Protein AF-A0A2E9JJZ6-F1 (afdb_monomer)

Mean predicted aligned error: 3.86 Å

pLDDT: mean 92.95, std 5.93, range [69.38, 98.44]

Sequence (114 aa):
MELSKGGAAKLNFTDSGIVIDSVVTECEIPTLLEYSWSSGDEPLRPVRWELAGVEDGTRLTLILSVPKEEDVARSCAGWEAHLMMLLAAIEGAPIKFPFERFQSSRTAYNEMIG

Secondary structure (DSSP, 8-state):
--SSTT-EEEEEETTTTEEEEEEEEEEETTTEEEEES--TTSPP-EEEEEEEEETTEEEEEEEE---TTS-HHHHHHHHHHHHHHHHHHHTT------HHHHHHHHHHHHHHH-

Foldseek 3Di:
DDQAAQDWDWDADPVVRDIATWTFNDHDPPAKTWIFPHHDPDDTWIWIWGWDDDPVGIDIDIDIDDPPPDLPLLVVLQVVQVVVQVVCVVVVHGDDRPVVSSVVSSVVVVVVVD

Structure (mmCIF, N/CA/C/O backbone):
data_AF-A0A2E9JJZ6-F1
#
_entry.id   AF-A0A2E9JJZ6-F1
#
loop_
_atom_site.group_PDB
_atom_site.id
_atom_site.type_symbol
_atom_site.label_atom_id
_atom_site.label_alt_id
_atom_site.label_comp_id
_atom_site.label_asym_id
_atom_site.label_entity_id
_atom_site.label_seq_id
_atom_site.pdbx_PDB_ins_code
_atom_site.Cartn_x
_atom_site.Cartn_y
_atom_site.Cartn_z
_atom_site.occupancy
_atom_site.B_iso_or_equiv
_atom_site.auth_seq_id
_atom_site.auth_comp_id
_atom_site.auth_asym_id
_atom_site.auth_atom_id
_atom_site.pdbx_PDB_model_num
ATOM 1 N N . MET A 1 1 ? -13.280 -5.006 -3.793 1.00 87.25 1 MET A N 1
ATOM 2 C CA . MET A 1 1 ? -12.403 -5.894 -3.008 1.00 87.25 1 MET A CA 1
ATOM 3 C C . MET A 1 1 ? -13.256 -6.667 -2.023 1.00 87.25 1 MET A C 1
ATOM 5 O O . MET A 1 1 ? -14.181 -6.081 -1.471 1.00 87.25 1 MET A O 1
ATOM 9 N N . GLU A 1 2 ? -12.968 -7.947 -1.831 1.00 92.94 2 GLU A N 1
ATOM 10 C CA . GLU A 1 2 ? -13.611 -8.816 -0.842 1.00 92.94 2 GLU A CA 1
ATOM 11 C C . GLU A 1 2 ? -12.721 -8.885 0.406 1.00 92.94 2 GLU A C 1
ATOM 13 O O . GLU A 1 2 ? -11.568 -9.295 0.318 1.00 92.94 2 GLU A O 1
ATOM 18 N N . LEU A 1 3 ? -13.225 -8.429 1.558 1.00 92.31 3 LEU A N 1
ATOM 19 C CA . LEU A 1 3 ? -12.437 -8.251 2.788 1.00 92.31 3 LEU A CA 1
ATOM 20 C C . LEU A 1 3 ? -12.294 -9.562 3.577 1.00 92.31 3 LEU A C 1
ATOM 22 O O . LEU A 1 3 ? -12.784 -9.699 4.696 1.00 92.31 3 LEU A O 1
ATOM 26 N N . SER A 1 4 ? -11.652 -10.546 2.963 1.00 94.56 4 SER A N 1
ATOM 27 C CA . SER A 1 4 ? -11.365 -11.848 3.560 1.00 94.56 4 SER A CA 1
ATOM 28 C C . SER A 1 4 ? -10.143 -12.457 2.893 1.00 94.56 4 SER A C 1
ATOM 30 O O . SER A 1 4 ? -9.951 -12.281 1.691 1.00 94.56 4 SER A O 1
ATOM 32 N N . LYS A 1 5 ? -9.348 -13.229 3.635 1.00 95.50 5 LYS A N 1
ATOM 33 C CA . LYS A 1 5 ? -8.241 -14.000 3.057 1.00 95.50 5 LYS A CA 1
ATOM 34 C C . LYS A 1 5 ? -8.731 -14.887 1.904 1.00 95.50 5 LYS A C 1
ATOM 36 O O . LYS A 1 5 ? -9.710 -15.614 2.058 1.00 95.50 5 LYS A O 1
ATOM 41 N N . GLY A 1 6 ? -8.055 -14.813 0.760 1.00 93.75 6 GLY A N 1
ATOM 42 C CA . GLY A 1 6 ? -8.438 -15.488 -0.484 1.00 93.75 6 GLY A CA 1
ATOM 43 C C . GLY A 1 6 ? -9.507 -14.762 -1.312 1.00 93.75 6 GLY A C 1
ATOM 44 O O . GLY A 1 6 ? -9.822 -15.215 -2.408 1.00 93.75 6 GLY A O 1
ATOM 45 N N . GLY A 1 7 ? -10.055 -13.650 -0.815 1.00 93.44 7 GLY A N 1
ATOM 46 C CA . GLY A 1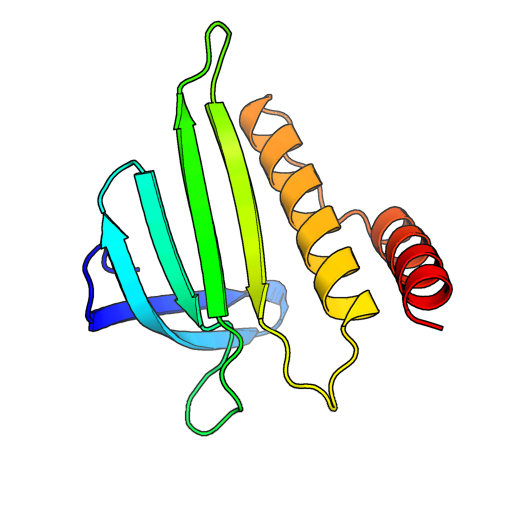 7 ? -11.032 -12.832 -1.529 1.00 93.44 7 GLY A CA 1
ATOM 47 C C . GLY A 1 7 ? -10.409 -12.024 -2.669 1.00 93.44 7 GLY A C 1
ATOM 48 O O . GLY A 1 7 ? -9.208 -11.740 -2.677 1.00 93.44 7 GLY A O 1
ATOM 49 N N . ALA A 1 8 ? -11.231 -11.622 -3.635 1.00 93.25 8 ALA A N 1
ATOM 50 C CA . ALA A 1 8 ? -10.779 -10.851 -4.789 1.00 93.25 8 ALA A CA 1
ATOM 51 C C . ALA A 1 8 ? -10.313 -9.428 -4.410 1.00 93.25 8 ALA A C 1
ATOM 53 O O . ALA A 1 8 ? -11.072 -8.624 -3.853 1.00 93.25 8 ALA A O 1
ATOM 54 N N . ALA A 1 9 ? -9.096 -9.064 -4.817 1.00 92.38 9 ALA A N 1
ATOM 55 C CA . ALA A 1 9 ? -8.523 -7.722 -4.715 1.00 92.38 9 ALA A CA 1
ATOM 56 C C . ALA A 1 9 ? -8.386 -7.097 -6.112 1.00 92.38 9 ALA A C 1
ATOM 58 O O . ALA A 1 9 ? -7.305 -7.041 -6.693 1.00 92.38 9 ALA A O 1
ATOM 59 N N . LYS A 1 10 ? -9.515 -6.626 -6.658 1.00 90.50 10 LYS A N 1
ATOM 60 C CA . LYS A 1 10 ? -9.558 -5.913 -7.943 1.00 90.50 10 LYS A CA 1
ATOM 61 C C . LYS A 1 10 ? -9.379 -4.413 -7.747 1.00 90.50 10 LYS A C 1
ATOM 63 O O . LYS A 1 10 ? -10.237 -3.777 -7.128 1.00 90.50 10 LYS A O 1
ATOM 68 N N . LEU A 1 11 ? -8.302 -3.859 -8.296 1.00 84.75 11 LEU A N 1
ATOM 69 C CA . LEU A 1 11 ? -8.018 -2.422 -8.301 1.00 84.75 11 LEU A CA 1
ATOM 70 C C . LEU A 1 11 ? -8.183 -1.899 -9.726 1.00 84.75 11 LEU A C 1
ATOM 72 O O . LEU A 1 11 ? -7.559 -2.415 -10.649 1.00 84.75 11 LEU A O 1
ATOM 76 N N . ASN A 1 12 ? -9.040 -0.898 -9.910 1.00 82.31 12 ASN A N 1
ATOM 77 C CA . ASN A 1 12 ? -9.344 -0.343 -11.225 1.00 82.31 12 ASN A CA 1
ATOM 78 C C . ASN A 1 12 ? -8.916 1.125 -11.285 1.00 82.31 12 ASN A C 1
ATOM 80 O O . ASN A 1 12 ? -9.455 1.962 -10.559 1.00 82.31 12 ASN A O 1
ATOM 84 N N . PHE A 1 13 ? -7.951 1.420 -12.152 1.00 78.06 13 PHE A N 1
ATOM 85 C CA . PHE A 1 13 ? -7.453 2.764 -12.411 1.00 78.06 13 PHE A CA 1
ATOM 86 C C . PHE A 1 13 ? -8.080 3.276 -13.706 1.00 78.06 13 PHE A C 1
ATOM 88 O O . PHE A 1 13 ? -7.488 3.190 -14.782 1.00 78.06 13 PHE A O 1
ATOM 95 N N . THR A 1 14 ? -9.301 3.804 -13.600 1.00 73.31 14 THR A N 1
ATOM 96 C CA . THR A 1 14 ? -10.136 4.198 -14.748 1.00 73.31 14 THR A CA 1
ATOM 97 C C . THR A 1 14 ? -9.422 5.140 -15.720 1.00 73.31 14 THR A C 1
ATOM 99 O O . THR A 1 14 ? -9.568 4.989 -16.929 1.00 73.31 14 THR A O 1
ATOM 102 N N . ASP A 1 15 ? -8.608 6.065 -15.208 1.00 71.81 15 ASP A N 1
ATOM 103 C CA . ASP A 1 15 ? -7.907 7.064 -16.024 1.00 71.81 15 ASP A CA 1
ATOM 104 C C . ASP A 1 15 ? -6.771 6.472 -16.878 1.00 71.81 15 ASP A C 1
ATOM 106 O O . ASP A 1 15 ? -6.408 7.046 -17.903 1.00 71.81 15 ASP A O 1
ATOM 110 N N . SER A 1 16 ? -6.204 5.329 -16.478 1.00 71.31 16 SER A N 1
ATOM 111 C CA . SER A 1 16 ? -5.120 4.651 -17.204 1.00 71.31 16 SER A CA 1
ATOM 112 C C . SER A 1 16 ? -5.565 3.365 -17.902 1.00 71.31 16 SER A C 1
ATOM 114 O O . SER A 1 16 ? -4.799 2.803 -18.684 1.00 71.31 16 SER A O 1
ATOM 116 N N . GLY A 1 17 ? -6.777 2.878 -17.618 1.00 76.75 17 GLY A N 1
ATOM 117 C CA . GLY A 1 17 ? -7.270 1.580 -18.085 1.00 76.75 17 GLY A CA 1
ATOM 118 C C . GLY A 1 17 ? -6.566 0.381 -17.439 1.00 76.75 17 GLY A C 1
ATOM 119 O O . GLY A 1 17 ? -6.773 -0.751 -17.873 1.00 76.75 17 GLY A O 1
ATOM 120 N N . ILE A 1 18 ? -5.732 0.610 -16.419 1.00 80.12 18 ILE A N 1
ATOM 121 C CA . ILE A 1 18 ? -5.019 -0.456 -15.716 1.00 80.12 18 ILE A CA 1
ATOM 122 C C . ILE A 1 18 ? -5.978 -1.122 -14.732 1.00 80.12 18 ILE A C 1
ATOM 124 O O . ILE A 1 18 ? -6.562 -0.469 -13.865 1.00 80.12 18 ILE A O 1
ATOM 128 N N . VAL A 1 19 ? -6.091 -2.442 -14.842 1.00 83.56 19 VAL A N 1
ATOM 129 C CA . VAL A 1 19 ? -6.794 -3.285 -13.877 1.00 83.56 19 VAL A CA 1
ATOM 130 C C . VAL A 1 19 ? -5.773 -4.202 -13.232 1.00 83.56 19 VAL A C 1
ATOM 132 O O . VAL A 1 19 ? -5.066 -4.922 -13.932 1.00 83.56 19 VAL A O 1
ATOM 135 N N . ILE A 1 20 ? -5.713 -4.175 -11.903 1.00 88.62 20 ILE A N 1
ATOM 136 C CA . ILE A 1 20 ? -4.964 -5.156 -11.126 1.00 88.62 20 ILE A CA 1
ATOM 137 C C . ILE A 1 20 ? -5.964 -6.194 -10.631 1.00 88.62 20 ILE A C 1
ATOM 139 O O . ILE A 1 20 ? -6.833 -5.861 -9.824 1.00 88.62 20 ILE A O 1
ATOM 143 N N . ASP A 1 21 ? -5.869 -7.420 -11.143 1.00 91.25 21 ASP A N 1
ATOM 144 C CA . ASP A 1 21 ? -6.660 -8.561 -10.675 1.00 91.25 21 ASP A CA 1
ATOM 145 C C . ASP A 1 21 ? -5.791 -9.411 -9.748 1.00 91.25 21 ASP A C 1
ATOM 147 O O . ASP A 1 21 ? -4.925 -10.166 -10.195 1.00 91.25 21 ASP A O 1
ATOM 151 N N . SER A 1 22 ? -5.984 -9.213 -8.446 1.00 92.62 22 SER A N 1
ATOM 152 C CA . SER A 1 22 ? -5.186 -9.840 -7.402 1.00 92.62 22 SER A CA 1
ATOM 153 C C . SER A 1 22 ? -6.057 -10.504 -6.339 1.00 92.62 22 SER A C 1
ATOM 155 O O . SER A 1 22 ? -7.288 -10.527 -6.417 1.00 92.62 22 SER A O 1
ATOM 157 N N . VAL A 1 23 ? -5.406 -11.033 -5.310 1.00 93.12 23 VAL A N 1
ATOM 158 C CA . VAL A 1 23 ? -6.031 -11.712 -4.177 1.00 93.12 23 VAL A CA 1
ATOM 159 C C . VAL A 1 23 ? -5.618 -11.050 -2.866 1.00 93.12 23 VAL A C 1
ATOM 161 O O . VAL A 1 23 ? -4.489 -10.576 -2.717 1.00 93.12 23 VAL A O 1
ATOM 164 N N . VAL A 1 24 ? -6.538 -11.025 -1.907 1.00 95.81 24 VAL A N 1
ATOM 165 C CA . VAL A 1 24 ? -6.246 -10.681 -0.514 1.00 95.81 24 VAL A CA 1
ATOM 166 C C . VAL A 1 24 ? -5.475 -11.838 0.120 1.00 95.81 24 VAL A C 1
ATOM 168 O O . VAL A 1 24 ? -6.004 -12.943 0.264 1.00 95.81 24 VAL A O 1
ATOM 171 N N . THR A 1 25 ? -4.221 -11.602 0.488 1.00 95.56 25 THR A N 1
ATOM 172 C CA . THR A 1 25 ? -3.323 -12.616 1.059 1.00 95.56 25 THR A CA 1
ATOM 173 C C . THR A 1 25 ? -3.443 -12.711 2.574 1.00 95.56 25 THR A C 1
ATOM 175 O O . THR A 1 25 ? -3.320 -13.812 3.107 1.00 95.56 25 THR A O 1
ATOM 178 N N . GLU A 1 26 ? -3.775 -11.610 3.254 1.00 97.19 26 GLU A N 1
ATOM 179 C CA . GLU A 1 26 ? -4.157 -11.592 4.670 1.00 97.19 26 GLU A CA 1
ATOM 180 C C . GLU A 1 26 ? -5.235 -10.548 4.960 1.00 97.19 26 GLU A C 1
ATOM 182 O O . GLU A 1 26 ? -5.292 -9.491 4.333 1.00 97.19 26 GLU A O 1
ATOM 187 N N . CYS A 1 27 ? -6.104 -10.836 5.929 1.00 97.69 27 CYS A N 1
ATOM 188 C CA . CYS A 1 27 ? -7.132 -9.898 6.366 1.00 97.69 27 CYS A CA 1
ATOM 189 C C . CYS A 1 27 ? -7.574 -10.192 7.802 1.00 97.69 27 CYS A C 1
ATOM 191 O O . CYS A 1 27 ? -8.151 -11.246 8.072 1.00 97.69 27 CYS A O 1
ATOM 193 N N . GLU A 1 28 ? -7.352 -9.233 8.699 1.00 97.56 28 GLU A N 1
ATOM 194 C CA . GLU A 1 28 ? -7.886 -9.223 10.062 1.00 97.56 28 GLU A CA 1
ATOM 195 C C . GLU A 1 28 ? -8.522 -7.853 10.295 1.00 97.56 28 GLU A C 1
ATOM 197 O O . GLU A 1 28 ? -7.838 -6.857 10.511 1.00 97.56 28 GLU A O 1
ATOM 202 N N . ILE A 1 29 ? -9.845 -7.757 10.184 1.00 94.19 29 ILE A N 1
ATOM 203 C CA . ILE A 1 29 ? -10.533 -6.466 10.292 1.00 94.19 29 ILE A CA 1
ATOM 204 C C . ILE A 1 29 ? -10.598 -6.031 11.769 1.00 94.19 29 ILE A C 1
ATOM 206 O O . ILE A 1 29 ? -11.011 -6.839 12.603 1.00 94.19 29 ILE A O 1
ATOM 210 N N . PRO A 1 30 ? -10.295 -4.759 12.112 1.00 94.38 30 PRO A N 1
ATOM 211 C CA . PRO A 1 30 ? -9.877 -3.655 11.236 1.00 94.38 30 PRO A CA 1
ATOM 212 C C . PRO A 1 30 ? -8.353 -3.419 11.201 1.00 94.38 30 PRO A C 1
ATOM 214 O O . PRO A 1 30 ? -7.916 -2.362 10.761 1.00 94.38 30 PRO A O 1
ATOM 217 N N . THR A 1 31 ? -7.542 -4.338 11.719 1.00 97.38 31 THR A N 1
ATOM 218 C CA . THR A 1 31 ? -6.126 -4.109 12.050 1.00 97.38 31 THR A CA 1
ATOM 219 C C . THR A 1 31 ? -5.143 -4.468 10.943 1.00 97.38 31 THR A C 1
ATOM 221 O O . THR A 1 31 ? -4.033 -3.940 10.944 1.00 97.38 31 THR A O 1
ATOM 224 N N . LEU A 1 32 ? -5.511 -5.344 10.009 1.00 98.06 32 LEU A N 1
ATOM 225 C CA . LEU A 1 32 ? -4.607 -5.855 8.984 1.00 98.06 32 LEU A CA 1
ATOM 226 C C . LEU A 1 32 ? -5.316 -6.104 7.652 1.00 98.06 32 LEU A C 1
ATOM 228 O O . LEU A 1 32 ? -6.351 -6.771 7.589 1.00 98.06 32 LEU A O 1
ATOM 232 N N . LEU A 1 33 ? -4.686 -5.649 6.574 1.00 97.69 33 LEU A N 1
ATOM 233 C CA . LEU A 1 33 ? -5.010 -6.038 5.209 1.00 97.69 33 LEU A CA 1
ATOM 234 C C . LEU A 1 33 ? -3.726 -6.218 4.399 1.00 97.69 33 LEU A C 1
ATOM 236 O O . LEU A 1 33 ? -2.863 -5.344 4.389 1.00 97.69 33 LEU A O 1
ATOM 240 N N . GLU A 1 34 ? -3.631 -7.314 3.662 1.00 97.56 34 GLU A N 1
ATOM 241 C CA . GLU A 1 34 ? -2.563 -7.551 2.701 1.00 97.56 34 GLU A CA 1
ATOM 242 C C . GLU A 1 34 ? -3.141 -8.055 1.382 1.00 97.56 34 GLU A C 1
ATOM 244 O O . GLU A 1 34 ? -4.031 -8.907 1.348 1.00 97.56 34 GLU A O 1
ATOM 249 N N . TYR A 1 35 ? -2.635 -7.507 0.287 1.00 95.25 35 TYR A N 1
ATOM 250 C CA . TYR A 1 35 ? -2.921 -7.946 -1.074 1.00 95.25 35 TYR A CA 1
ATOM 251 C C . TYR A 1 35 ? -1.695 -7.672 -1.943 1.00 95.25 35 TYR A C 1
ATOM 253 O O . TYR A 1 35 ? -0.762 -6.988 -1.520 1.00 95.25 35 TYR A O 1
ATOM 261 N N . SER A 1 36 ? -1.677 -8.184 -3.170 1.00 90.69 36 SER A N 1
ATOM 262 C CA . SER A 1 36 ? -0.541 -7.977 -4.069 1.00 90.69 36 SER A CA 1
ATOM 263 C C . SER A 1 36 ? -0.823 -6.901 -5.120 1.00 90.69 36 SER A C 1
ATOM 265 O O . SER A 1 36 ? -1.875 -6.880 -5.753 1.00 90.69 36 SER A O 1
ATOM 267 N N . TRP A 1 37 ? 0.143 -6.014 -5.361 1.00 88.88 37 TRP A N 1
ATOM 268 C C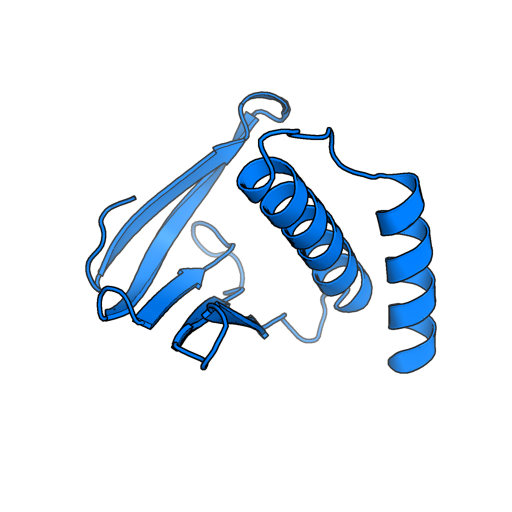A . TRP A 1 37 ? 0.125 -5.049 -6.466 1.00 88.88 37 TRP A CA 1
ATOM 269 C C . TRP A 1 37 ? 0.686 -5.682 -7.750 1.00 88.88 37 TRP A C 1
ATOM 271 O O . TRP A 1 37 ? 1.684 -5.246 -8.327 1.00 88.88 37 TRP A O 1
ATOM 281 N N . SER A 1 38 ? 0.086 -6.796 -8.151 1.00 88.19 38 SER A N 1
ATOM 282 C CA . SER A 1 38 ? 0.474 -7.599 -9.316 1.00 88.19 38 SER A CA 1
ATOM 283 C C . SER A 1 38 ? -0.743 -8.364 -9.828 1.00 88.19 38 SER A C 1
ATOM 285 O O . SER A 1 38 ? -1.691 -8.588 -9.068 1.00 88.19 38 SER A O 1
ATOM 287 N N . SER A 1 39 ? -0.726 -8.728 -11.111 1.00 86.81 39 SER A N 1
ATOM 288 C CA . SER A 1 39 ? -1.784 -9.515 -11.760 1.00 86.81 39 SER A CA 1
ATOM 289 C C . SER A 1 39 ? -1.215 -10.720 -12.489 1.00 86.81 39 SER A C 1
ATOM 291 O O . SER A 1 39 ? -0.100 -10.663 -13.003 1.00 86.81 39 SER A O 1
ATOM 293 N N . GLY A 1 40 ? -2.021 -11.778 -12.606 1.00 85.56 40 GLY A N 1
ATOM 294 C CA . 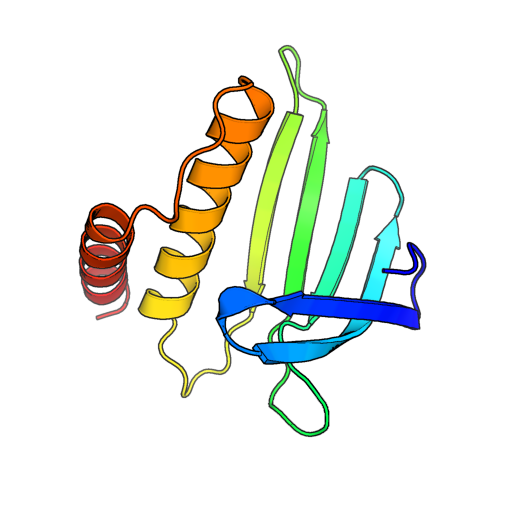GLY A 1 40 ? -1.657 -12.970 -13.372 1.00 85.56 40 GLY A CA 1
ATOM 295 C C . GLY A 1 40 ? -0.324 -13.562 -12.914 1.00 85.56 40 GLY A C 1
ATOM 296 O O . GLY A 1 40 ? -0.138 -13.812 -11.727 1.00 85.56 40 GLY A O 1
ATOM 297 N N . ASP A 1 41 ? 0.594 -13.750 -13.863 1.00 86.19 41 ASP A N 1
ATOM 298 C CA . ASP A 1 41 ? 1.910 -14.360 -13.633 1.00 86.19 41 ASP A CA 1
ATOM 299 C C . ASP A 1 41 ? 3.016 -13.336 -13.300 1.00 86.19 41 ASP A C 1
ATOM 301 O O . ASP A 1 41 ? 4.203 -13.671 -13.305 1.00 86.19 41 ASP A O 1
ATOM 305 N N . GLU A 1 42 ? 2.665 -12.070 -13.047 1.00 89.00 42 GLU A N 1
ATOM 306 C CA . GLU A 1 42 ? 3.647 -11.071 -12.624 1.00 89.00 42 GLU A CA 1
ATOM 307 C C . GLU A 1 42 ? 4.278 -11.430 -11.266 1.00 89.00 42 GLU A C 1
ATOM 309 O O . GLU A 1 42 ? 3.612 -12.003 -10.399 1.00 89.00 42 GLU A O 1
ATOM 314 N N . PRO A 1 43 ? 5.544 -11.034 -11.025 1.00 89.94 43 PRO A N 1
ATOM 315 C CA . PRO A 1 43 ? 6.141 -11.135 -9.702 1.00 89.94 43 PRO A CA 1
ATOM 316 C C . PRO A 1 43 ? 5.254 -10.485 -8.640 1.00 89.94 43 PRO A C 1
ATOM 318 O O . PRO A 1 43 ? 4.744 -9.377 -8.829 1.00 89.94 43 PRO A O 1
ATOM 321 N N . LEU A 1 44 ? 5.096 -11.165 -7.504 1.00 89.75 44 LEU A N 1
ATOM 322 C CA . LEU A 1 44 ? 4.293 -10.642 -6.409 1.00 89.75 44 LEU A CA 1
ATOM 323 C C . LEU A 1 44 ? 4.910 -9.354 -5.859 1.00 89.75 44 LEU A C 1
ATOM 325 O O . LEU A 1 44 ? 6.111 -9.282 -5.594 1.00 89.75 44 LEU A O 1
ATOM 329 N N . ARG A 1 45 ? 4.044 -8.368 -5.611 1.00 93.38 45 ARG A N 1
ATOM 330 C CA . ARG A 1 45 ? 4.378 -7.101 -4.951 1.00 93.38 45 ARG A CA 1
ATOM 331 C C . ARG A 1 45 ? 3.455 -6.894 -3.750 1.00 93.38 45 ARG A C 1
ATOM 333 O O . ARG A 1 45 ? 2.528 -6.087 -3.846 1.00 93.38 45 ARG A O 1
ATOM 340 N N . PRO A 1 46 ? 3.612 -7.672 -2.663 1.00 94.38 46 PRO A N 1
ATOM 341 C CA . PRO A 1 46 ? 2.763 -7.539 -1.487 1.00 94.38 46 PRO A CA 1
ATOM 342 C C . PRO A 1 46 ? 2.745 -6.108 -0.944 1.00 94.38 46 PRO A C 1
ATOM 344 O O . PRO A 1 46 ? 3.792 -5.481 -0.752 1.00 94.38 46 PRO A O 1
ATOM 347 N N . VAL A 1 47 ? 1.536 -5.623 -0.680 1.00 96.19 47 VAL A N 1
ATOM 348 C CA . VAL A 1 47 ? 1.239 -4.347 -0.037 1.00 96.19 47 VAL A CA 1
ATOM 349 C C . VAL A 1 47 ? 0.484 -4.663 1.239 1.00 96.19 47 VAL A C 1
ATOM 351 O O . VAL A 1 47 ? -0.662 -5.119 1.204 1.00 96.19 47 VAL A O 1
ATOM 354 N N . ARG A 1 48 ? 1.145 -4.435 2.368 1.00 97.75 48 ARG A N 1
ATOM 355 C CA . ARG A 1 48 ? 0.616 -4.756 3.687 1.00 97.75 48 ARG A CA 1
ATOM 356 C C . ARG A 1 48 ? 0.309 -3.483 4.456 1.00 97.75 48 ARG A C 1
ATOM 358 O O . ARG A 1 48 ? 1.167 -2.615 4.605 1.00 97.75 48 ARG A O 1
ATOM 365 N N . TRP A 1 49 ? -0.913 -3.412 4.959 1.00 97.81 49 TRP A N 1
ATOM 366 C CA . TRP A 1 49 ? -1.454 -2.317 5.747 1.00 97.81 49 TRP A CA 1
ATOM 367 C C . TRP A 1 49 ? -1.709 -2.803 7.163 1.00 97.81 49 TRP A C 1
ATOM 369 O O . TRP A 1 49 ? -2.521 -3.704 7.366 1.00 97.81 49 TRP A O 1
ATOM 379 N N . GLU A 1 50 ? -1.059 -2.183 8.136 1.00 98.44 50 GLU A N 1
ATOM 380 C CA . GLU A 1 50 ? -1.292 -2.441 9.554 1.00 98.44 50 GLU A CA 1
ATOM 381 C C . GLU A 1 50 ? -1.821 -1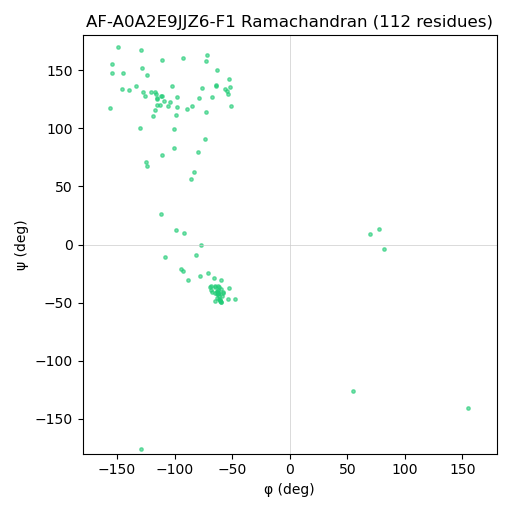.178 10.226 1.00 98.44 50 GLU A C 1
ATOM 383 O O . GLU A 1 50 ? -1.260 -0.091 10.060 1.00 98.44 50 GLU A O 1
ATOM 388 N N . LEU A 1 51 ? -2.902 -1.323 10.988 1.00 98.19 51 LEU A N 1
ATOM 389 C CA . LEU A 1 51 ? -3.511 -0.250 11.762 1.00 98.19 51 LEU A CA 1
ATOM 390 C C . LEU A 1 51 ? -3.412 -0.569 13.250 1.00 98.19 51 LEU A C 1
ATOM 392 O O . LEU A 1 51 ? -3.823 -1.636 13.708 1.00 98.19 51 LEU A O 1
ATOM 396 N N . ALA A 1 52 ? -2.915 0.396 14.016 1.00 97.94 52 ALA A N 1
ATOM 397 C CA . ALA A 1 52 ? -2.898 0.344 15.468 1.00 97.94 52 ALA A CA 1
ATOM 398 C C . ALA A 1 52 ? -3.524 1.616 16.045 1.00 97.94 52 ALA A C 1
ATOM 400 O O . ALA A 1 52 ? -3.142 2.726 15.670 1.00 97.94 52 ALA A O 1
ATOM 401 N N . GLY A 1 53 ? -4.454 1.456 16.988 1.00 96.94 53 GLY A N 1
ATOM 402 C CA . GLY A 1 53 ? -4.946 2.576 17.786 1.00 96.94 53 GLY A CA 1
ATOM 403 C C . GLY A 1 53 ? -3.821 3.165 18.641 1.00 96.94 53 GLY A C 1
ATOM 404 O O . GLY A 1 53 ? -3.025 2.430 19.229 1.00 96.94 53 GLY A O 1
ATOM 405 N N . VAL A 1 54 ? -3.750 4.489 18.697 1.00 96.75 54 VAL A N 1
ATOM 406 C CA . VAL A 1 54 ? -2.873 5.264 19.587 1.00 96.75 54 VAL A CA 1
ATOM 407 C C . VAL A 1 54 ? -3.718 6.309 20.322 1.00 96.75 54 VAL A C 1
ATOM 409 O O . VAL A 1 54 ? -4.870 6.515 19.951 1.00 96.75 54 VAL A O 1
ATOM 412 N N . GLU A 1 55 ? -3.171 6.941 21.364 1.00 95.25 55 GLU A N 1
ATOM 413 C CA . GLU A 1 55 ? -3.910 7.861 22.253 1.00 95.25 55 GLU A CA 1
ATOM 414 C C . GLU A 1 55 ? -4.750 8.898 21.486 1.00 95.25 55 GLU A C 1
ATOM 416 O O . GLU A 1 55 ? -5.949 9.006 21.727 1.00 95.25 55 GLU A O 1
ATOM 421 N N . ASP A 1 56 ? -4.153 9.540 20.477 1.00 93.06 56 ASP A N 1
ATOM 422 C CA . ASP A 1 56 ? -4.790 10.604 19.692 1.00 93.06 56 ASP A CA 1
ATOM 423 C C . ASP A 1 56 ? -5.074 10.211 18.230 1.00 93.06 56 ASP A C 1
ATOM 425 O O . ASP A 1 56 ? -5.118 11.065 17.342 1.00 93.06 56 ASP A O 1
AT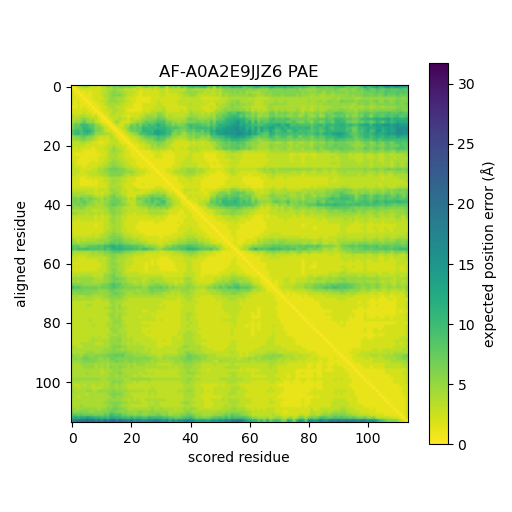OM 429 N N . GLY A 1 57 ? -5.246 8.918 17.929 1.00 94.31 57 GLY A N 1
ATOM 430 C CA . GLY A 1 57 ? -5.642 8.509 16.579 1.00 94.31 57 GLY A CA 1
ATOM 431 C C . GLY A 1 57 ? -5.240 7.099 16.171 1.00 94.31 57 GLY A C 1
ATOM 432 O O . GLY A 1 57 ? -5.340 6.140 16.931 1.00 94.31 57 GLY A O 1
ATOM 433 N N . THR A 1 58 ? -4.825 6.956 14.914 1.00 96.12 58 THR A N 1
ATOM 434 C CA . THR A 1 58 ? -4.431 5.672 14.323 1.00 96.12 58 THR A CA 1
ATOM 435 C C . THR A 1 58 ? -3.035 5.785 13.740 1.00 96.12 58 THR A C 1
ATOM 437 O O . THR A 1 58 ? -2.763 6.659 12.919 1.00 96.12 58 THR A O 1
ATOM 440 N N . ARG A 1 59 ? -2.153 4.866 14.127 1.00 96.75 59 ARG A N 1
ATOM 441 C CA . ARG A 1 59 ? -0.896 4.642 13.421 1.00 96.75 59 ARG A CA 1
ATOM 442 C C . ARG A 1 59 ? -1.158 3.682 12.268 1.00 96.75 59 ARG A C 1
ATOM 444 O O . ARG A 1 59 ? -1.557 2.543 12.500 1.00 96.75 59 ARG A O 1
ATOM 451 N N . LEU A 1 60 ? -0.907 4.153 11.052 1.00 97.56 60 LEU A N 1
ATOM 452 C CA . LEU A 1 60 ? -0.882 3.337 9.844 1.00 97.56 60 LEU A CA 1
ATOM 453 C C . LEU A 1 60 ? 0.568 2.976 9.522 1.00 97.56 60 LEU A C 1
ATOM 455 O O . LEU A 1 60 ? 1.423 3.855 9.413 1.00 97.56 60 LEU A O 1
ATOM 459 N N . THR A 1 61 ? 0.840 1.688 9.355 1.00 97.69 61 THR A N 1
ATOM 460 C CA . THR A 1 61 ? 2.123 1.176 8.874 1.00 97.69 61 THR A CA 1
ATOM 461 C C . THR A 1 61 ? 1.906 0.504 7.523 1.00 97.69 61 THR A C 1
ATOM 463 O O . THR A 1 61 ? 1.118 -0.431 7.405 1.00 97.69 61 THR A O 1
ATOM 466 N N . LEU A 1 62 ? 2.588 1.019 6.499 1.00 97.62 62 LEU A N 1
ATOM 467 C CA . LEU A 1 62 ? 2.589 0.470 5.146 1.00 97.62 62 LEU A CA 1
ATOM 468 C C . LEU A 1 62 ? 3.911 -0.259 4.914 1.00 97.62 62 LEU A C 1
ATOM 470 O O . LEU A 1 62 ? 4.977 0.347 5.025 1.00 97.62 62 LEU A O 1
ATOM 474 N N . ILE A 1 63 ? 3.841 -1.543 4.578 1.00 97.12 63 ILE A N 1
ATOM 475 C CA . ILE A 1 63 ? 5.005 -2.371 4.257 1.00 97.12 63 ILE A CA 1
ATOM 476 C C . ILE A 1 63 ? 4.895 -2.790 2.794 1.00 97.12 63 ILE A C 1
ATOM 478 O O . ILE A 1 63 ? 3.883 -3.344 2.362 1.00 97.12 63 ILE A O 1
ATOM 482 N N . LEU A 1 64 ? 5.956 -2.516 2.038 1.00 95.12 64 LEU A N 1
ATOM 483 C CA . LEU A 1 64 ? 6.062 -2.837 0.621 1.00 95.12 64 LEU A CA 1
ATOM 484 C C . LEU A 1 64 ? 7.119 -3.916 0.431 1.00 95.12 64 LEU A C 1
ATOM 486 O O . LEU A 1 64 ? 8.256 -3.759 0.874 1.00 95.12 64 LEU A O 1
ATOM 490 N N . SER A 1 65 ? 6.751 -4.986 -0.262 1.00 93.50 65 SER A N 1
ATOM 491 C CA . SER A 1 65 ? 7.705 -5.972 -0.765 1.00 93.50 65 SER A CA 1
ATOM 492 C C . SER A 1 65 ? 7.852 -5.784 -2.268 1.00 93.50 65 SER A C 1
ATOM 494 O O . SER A 1 65 ? 6.876 -5.883 -3.009 1.00 93.50 65 SER A O 1
ATOM 496 N N . VAL A 1 66 ? 9.072 -5.483 -2.708 1.00 91.19 66 VAL A N 1
ATOM 497 C CA . VAL A 1 66 ? 9.392 -5.182 -4.107 1.00 91.19 66 VAL A CA 1
ATOM 498 C C . VAL A 1 66 ? 10.432 -6.196 -4.596 1.00 91.19 66 VAL A C 1
ATOM 500 O O . VAL A 1 66 ? 11.421 -6.413 -3.889 1.00 91.19 66 VAL A O 1
ATOM 503 N N . PRO A 1 67 ? 10.234 -6.836 -5.765 1.00 91.62 67 PRO A N 1
ATOM 504 C CA . PRO A 1 67 ? 11.241 -7.700 -6.372 1.00 91.62 67 PRO A CA 1
ATOM 505 C C . PRO A 1 67 ? 12.587 -6.984 -6.517 1.00 91.62 67 PRO A C 1
ATOM 507 O O . PRO A 1 67 ? 12.640 -5.792 -6.816 1.00 91.62 67 PRO A O 1
ATOM 510 N N . LYS A 1 68 ? 13.686 -7.712 -6.310 1.00 87.31 68 LYS A N 1
ATOM 511 C CA . LYS A 1 68 ? 15.038 -7.136 -6.227 1.00 87.31 68 LYS A CA 1
ATOM 512 C C . LYS A 1 68 ? 15.453 -6.394 -7.500 1.00 87.31 68 LYS A C 1
ATOM 514 O O . LYS A 1 68 ? 16.245 -5.459 -7.444 1.00 87.31 68 LYS A O 1
ATOM 519 N N . GLU A 1 69 ? 14.952 -6.841 -8.639 1.00 88.56 69 GLU A N 1
ATOM 520 C CA . GLU A 1 69 ? 15.258 -6.324 -9.968 1.00 88.56 69 GLU A CA 1
ATOM 521 C C . GLU A 1 69 ? 14.452 -5.061 -10.308 1.00 88.56 69 GLU A C 1
ATOM 523 O O . GLU A 1 69 ? 14.710 -4.423 -11.330 1.00 88.56 69 GLU A O 1
ATOM 528 N N . GLU A 1 70 ? 13.469 -4.700 -9.482 1.00 90.69 70 GLU A N 1
ATOM 529 C CA . GLU A 1 70 ? 12.603 -3.550 -9.708 1.00 90.69 70 GLU A CA 1
ATOM 530 C C . GLU A 1 70 ? 13.116 -2.274 -9.033 1.00 90.69 70 GLU A C 1
ATOM 532 O O . GLU A 1 70 ? 13.903 -2.278 -8.088 1.00 90.69 70 GLU A O 1
ATOM 537 N N . ASP A 1 71 ? 12.623 -1.139 -9.527 1.00 91.25 71 ASP A N 1
ATOM 538 C CA . ASP A 1 71 ? 12.922 0.178 -8.976 1.00 91.25 71 ASP A CA 1
ATOM 539 C C . ASP A 1 71 ? 12.180 0.377 -7.639 1.00 91.25 71 ASP A C 1
ATOM 541 O O . ASP A 1 71 ? 11.028 0.834 -7.582 1.00 91.25 71 ASP A O 1
ATOM 545 N N . VAL A 1 72 ? 12.854 0.002 -6.548 1.00 93.75 72 VAL A N 1
ATOM 546 C CA . VAL A 1 72 ? 12.371 0.170 -5.169 1.00 93.75 72 VAL A CA 1
ATOM 547 C C . VAL A 1 72 ? 12.089 1.643 -4.867 1.00 93.75 72 VAL A C 1
ATOM 549 O O . VAL A 1 72 ? 11.049 1.958 -4.291 1.00 93.75 72 VAL A O 1
ATOM 552 N N . ALA A 1 73 ? 12.950 2.560 -5.317 1.00 95.25 73 ALA A N 1
ATOM 553 C CA . ALA A 1 73 ? 12.789 3.991 -5.074 1.00 95.25 73 ALA A CA 1
ATOM 554 C C . ALA A 1 73 ? 11.512 4.548 -5.716 1.00 95.25 73 ALA A C 1
ATOM 556 O O . ALA A 1 73 ? 10.784 5.326 -5.093 1.00 95.25 73 ALA A O 1
ATOM 557 N N . ARG A 1 74 ? 11.187 4.116 -6.941 1.00 94.88 74 ARG A N 1
ATOM 558 C CA . ARG A 1 74 ? 9.926 4.456 -7.617 1.00 94.88 74 ARG A CA 1
ATOM 559 C C . ARG A 1 74 ? 8.722 3.935 -6.843 1.00 94.88 74 ARG A C 1
ATOM 561 O O . ARG A 1 74 ? 7.731 4.653 -6.730 1.00 94.88 74 ARG A O 1
ATOM 568 N N . SER A 1 75 ? 8.801 2.707 -6.336 1.00 93.88 75 SER A N 1
ATOM 569 C CA . SER A 1 75 ? 7.715 2.087 -5.572 1.00 93.88 75 SER A CA 1
ATOM 570 C C . SER A 1 75 ? 7.459 2.841 -4.266 1.00 93.88 75 SER A C 1
ATOM 572 O O . SER A 1 75 ? 6.324 3.244 -4.013 1.00 93.88 75 SER A O 1
ATOM 574 N N . CYS A 1 76 ? 8.509 3.128 -3.492 1.00 95.06 76 CYS A N 1
ATOM 575 C CA . CYS A 1 76 ? 8.410 3.905 -2.257 1.00 95.06 76 CYS A CA 1
ATOM 576 C C . CYS A 1 76 ? 7.848 5.311 -2.508 1.00 95.06 76 CYS A C 1
ATOM 578 O O . CYS A 1 76 ? 6.872 5.704 -1.873 1.00 95.06 76 CYS A O 1
ATOM 580 N N . ALA A 1 77 ? 8.388 6.042 -3.488 1.00 96.81 77 ALA A N 1
ATOM 581 C CA . ALA A 1 77 ? 7.912 7.384 -3.824 1.00 96.81 77 ALA A CA 1
ATOM 582 C C . ALA A 1 77 ? 6.453 7.399 -4.300 1.00 96.81 77 ALA A C 1
ATOM 584 O O . ALA A 1 77 ? 5.689 8.308 -3.971 1.00 96.81 77 ALA A O 1
ATOM 585 N N . GLY A 1 78 ? 6.055 6.391 -5.083 1.00 95.31 78 GLY A N 1
ATOM 586 C CA . GLY A 1 78 ? 4.680 6.235 -5.543 1.00 95.31 78 GLY A CA 1
ATOM 587 C C . GLY A 1 78 ? 3.718 6.049 -4.374 1.00 95.31 78 GLY A C 1
ATOM 588 O O . GLY A 1 78 ? 2.696 6.728 -4.30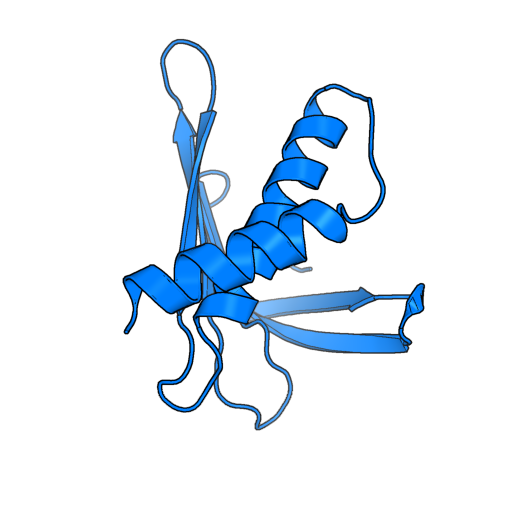5 1.00 95.31 78 GLY A O 1
ATOM 589 N N . TRP A 1 79 ? 4.052 5.174 -3.428 1.00 95.62 79 TRP A N 1
ATOM 590 C CA . TRP A 1 79 ? 3.231 4.937 -2.241 1.00 95.62 79 TRP A CA 1
ATOM 591 C C . TRP A 1 79 ? 3.217 6.112 -1.265 1.00 95.62 79 TRP A C 1
ATOM 593 O O . TRP A 1 79 ? 2.158 6.429 -0.729 1.00 95.62 79 TRP A O 1
ATOM 603 N N . GLU A 1 80 ? 4.330 6.824 -1.099 1.00 95.81 80 GLU A N 1
ATOM 604 C CA . GLU A 1 80 ? 4.367 8.067 -0.323 1.00 95.81 80 GLU A CA 1
ATOM 605 C C . GLU A 1 80 ? 3.391 9.110 -0.896 1.00 95.81 80 GLU A C 1
ATOM 607 O O . GLU A 1 80 ? 2.609 9.705 -0.154 1.00 95.81 80 GLU A O 1
ATOM 612 N N . ALA A 1 81 ? 3.360 9.278 -2.224 1.00 96.81 81 ALA A N 1
ATOM 613 C CA . ALA A 1 81 ? 2.394 10.143 -2.905 1.00 96.81 81 ALA A CA 1
ATOM 614 C C . ALA A 1 81 ? 0.936 9.744 -2.618 1.00 96.81 81 ALA A C 1
ATOM 616 O O . ALA A 1 81 ? 0.106 10.612 -2.339 1.00 96.81 81 ALA A O 1
ATOM 617 N N . HIS A 1 82 ? 0.630 8.444 -2.608 1.00 95.19 82 HIS A N 1
ATOM 618 C CA . HIS A 1 82 ? -0.702 7.953 -2.243 1.00 95.19 82 HIS A CA 1
ATOM 619 C C . HIS A 1 82 ? -1.026 8.170 -0.758 1.00 95.19 82 HIS A C 1
ATOM 621 O O . HIS A 1 82 ? -2.167 8.495 -0.439 1.00 95.19 82 HIS A O 1
ATOM 627 N N . LEU A 1 83 ? -0.050 8.059 0.149 1.00 96.56 83 LEU A N 1
ATOM 628 C CA . LEU A 1 83 ? -0.249 8.364 1.571 1.00 96.56 83 LEU A CA 1
ATOM 629 C C . LEU A 1 83 ? -0.564 9.849 1.800 1.00 96.56 83 LEU A C 1
ATOM 631 O O . LEU A 1 83 ? -1.417 10.167 2.625 1.00 96.56 83 LEU A O 1
ATOM 635 N N . MET A 1 84 ? 0.043 10.761 1.035 1.00 96.62 84 MET A N 1
ATOM 636 C CA . MET A 1 84 ? -0.334 12.181 1.068 1.00 96.62 84 MET A CA 1
ATOM 637 C C . MET A 1 84 ? -1.759 12.417 0.564 1.00 96.62 84 MET A C 1
ATOM 639 O O . MET A 1 84 ? -2.501 13.192 1.165 1.00 96.62 84 MET A O 1
ATOM 643 N N . MET A 1 85 ? -2.163 11.736 -0.512 1.00 96.62 85 MET A N 1
ATOM 644 C CA . MET A 1 85 ? -3.545 11.799 -0.997 1.00 96.62 85 MET A CA 1
ATOM 645 C C . MET A 1 85 ? -4.534 11.255 0.041 1.00 96.62 85 MET A C 1
ATOM 647 O O . MET A 1 85 ? -5.589 11.854 0.242 1.00 96.62 85 MET A O 1
ATOM 651 N N . LEU A 1 86 ? -4.189 10.151 0.713 1.00 95.88 86 LEU A N 1
ATOM 652 C CA . LEU A 1 86 ? -4.988 9.562 1.788 1.00 95.88 86 LEU A CA 1
ATOM 653 C C . LEU A 1 86 ? -5.158 10.544 2.950 1.00 95.88 86 LEU A C 1
ATOM 655 O O . LEU A 1 86 ? -6.282 10.753 3.398 1.00 95.88 86 LEU A O 1
ATOM 659 N N . LEU A 1 87 ? -4.071 11.173 3.401 1.00 95.50 87 LEU A N 1
ATOM 660 C CA . LEU A 1 87 ? -4.117 12.162 4.478 1.00 95.50 87 LEU A CA 1
ATOM 661 C C . LEU A 1 87 ? -5.028 13.342 4.115 1.00 95.50 87 LEU A C 1
ATOM 663 O O . LEU A 1 87 ? -5.943 13.667 4.867 1.00 95.50 87 LEU A O 1
ATOM 667 N N . ALA A 1 88 ? -4.849 13.917 2.926 1.00 96.75 88 ALA A N 1
ATOM 668 C CA . ALA A 1 88 ? -5.673 15.029 2.461 1.00 96.75 88 ALA A CA 1
ATOM 669 C C . ALA A 1 88 ? -7.161 14.640 2.329 1.00 96.75 88 ALA A C 1
ATOM 671 O O . ALA A 1 88 ? -8.052 15.433 2.631 1.00 96.75 88 ALA A O 1
ATOM 672 N N . ALA A 1 89 ? -7.452 13.400 1.920 1.00 96.69 89 ALA A N 1
ATOM 673 C CA . ALA A 1 89 ? -8.817 12.881 1.868 1.00 96.69 89 ALA A CA 1
ATOM 674 C C . ALA A 1 89 ? -9.437 12.696 3.265 1.00 96.69 89 ALA A C 1
ATOM 676 O O . ALA A 1 89 ? -10.612 13.015 3.440 1.00 96.69 89 ALA A O 1
ATOM 677 N N . ILE A 1 90 ? -8.664 12.233 4.257 1.00 95.19 90 ILE A N 1
ATOM 678 C CA . ILE A 1 90 ? -9.096 12.143 5.666 1.00 95.19 90 ILE A CA 1
ATOM 679 C C . ILE A 1 90 ? -9.444 13.534 6.215 1.00 95.19 90 ILE A C 1
ATOM 681 O O . ILE A 1 90 ? -10.423 13.680 6.944 1.00 95.19 90 ILE A O 1
ATOM 685 N N . GLU A 1 91 ? -8.698 14.563 5.813 1.00 95.88 91 GLU A N 1
ATOM 686 C CA . GLU A 1 91 ? -8.954 15.966 6.167 1.00 95.88 91 GLU A CA 1
ATOM 687 C C . GLU A 1 91 ? -10.112 16.605 5.374 1.00 95.88 91 GLU A C 1
ATOM 689 O O . GLU A 1 91 ? -10.451 17.769 5.585 1.00 95.88 91 GLU A O 1
ATOM 694 N N . GLY A 1 92 ? -10.748 15.863 4.461 1.00 97.25 92 GLY A N 1
ATOM 695 C CA . GLY A 1 92 ? -11.860 16.358 3.646 1.00 97.25 92 GLY A CA 1
ATOM 696 C C . GLY A 1 92 ? -11.440 17.254 2.475 1.00 97.25 92 GLY A C 1
ATOM 697 O O . GLY A 1 92 ? -12.300 17.877 1.852 1.00 97.25 92 GLY A O 1
ATOM 698 N N . ALA A 1 93 ? -10.151 17.290 2.130 1.00 97.19 93 ALA A N 1
ATOM 699 C CA . ALA A 1 93 ? -9.597 18.060 1.018 1.00 97.19 93 ALA A CA 1
ATOM 700 C C . ALA A 1 93 ? -8.814 17.169 0.025 1.00 97.19 93 ALA A C 1
ATOM 702 O O . ALA A 1 93 ? -7.597 17.309 -0.094 1.00 97.19 93 ALA A O 1
ATOM 703 N N . PRO A 1 94 ? -9.470 16.250 -0.718 1.00 94.62 94 PRO A N 1
ATOM 704 C CA . PRO A 1 94 ? -8.780 15.360 -1.649 1.00 94.62 94 PRO A CA 1
ATOM 705 C C . PRO A 1 94 ? -7.951 16.124 -2.688 1.00 94.62 94 PRO A C 1
ATOM 707 O O . PRO A 1 94 ? -8.432 17.060 -3.329 1.00 94.62 94 PRO A O 1
ATOM 710 N N . ILE A 1 95 ? -6.716 15.675 -2.898 1.00 95.12 95 ILE A N 1
ATOM 711 C CA . ILE A 1 95 ? -5.788 16.253 -3.873 1.00 95.12 95 ILE A CA 1
ATOM 712 C C . ILE A 1 95 ? -5.550 15.300 -5.044 1.00 95.12 95 ILE A C 1
ATOM 714 O O . ILE A 1 95 ? -5.732 14.086 -4.944 1.00 95.12 95 ILE A O 1
ATOM 718 N N . LYS A 1 96 ? -5.099 15.858 -6.170 1.00 94.00 96 LYS A N 1
ATOM 719 C CA . LYS A 1 96 ? -4.557 15.059 -7.275 1.00 94.00 96 LYS A CA 1
ATOM 720 C C . LYS A 1 96 ? -3.194 14.483 -6.891 1.00 94.00 96 LYS A C 1
ATOM 722 O O . LYS A 1 96 ? -2.541 14.985 -5.979 1.00 94.00 96 LYS A O 1
ATOM 727 N N . PHE A 1 97 ? -2.754 13.471 -7.637 1.00 93.25 97 PHE A N 1
ATOM 728 C CA . PHE A 1 97 ? -1.438 12.865 -7.457 1.00 93.25 97 PHE A CA 1
ATOM 729 C C . PHE A 1 97 ? -0.325 13.935 -7.444 1.00 93.25 97 PHE A C 1
ATOM 731 O O . PHE A 1 97 ? -0.160 14.651 -8.440 1.00 93.25 97 PHE A O 1
ATOM 738 N N . PRO A 1 98 ? 0.438 14.073 -6.342 1.00 95.62 9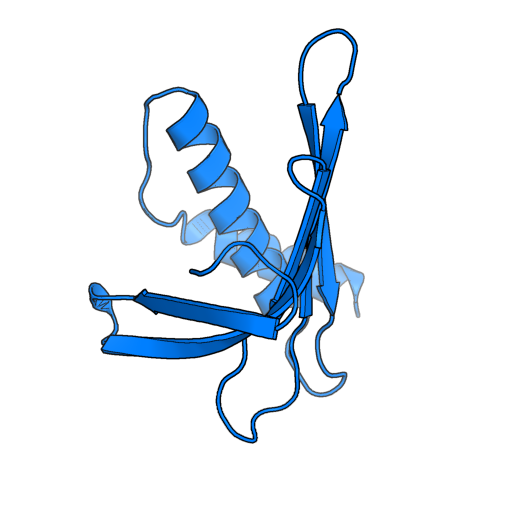8 PRO A N 1
ATOM 739 C CA . PRO A 1 98 ? 1.420 15.142 -6.183 1.00 95.62 98 PRO A CA 1
ATOM 740 C C . PRO A 1 98 ? 2.718 14.815 -6.940 1.00 95.62 98 PRO A C 1
ATOM 742 O O . PRO A 1 98 ? 3.711 14.373 -6.363 1.00 95.62 98 PRO A O 1
ATOM 745 N N . PHE A 1 99 ? 2.712 15.027 -8.258 1.00 95.44 99 PHE A N 1
ATOM 746 C CA . PHE A 1 99 ? 3.782 14.584 -9.161 1.00 95.44 99 PHE A CA 1
ATOM 747 C C . PHE A 1 99 ? 5.170 15.169 -8.843 1.00 95.44 99 PHE A C 1
ATOM 749 O O . PHE A 1 99 ? 6.174 14.465 -8.929 1.00 95.44 99 PHE A O 1
ATOM 756 N N . GLU A 1 100 ? 5.254 16.441 -8.448 1.00 96.44 100 GLU A N 1
ATOM 757 C CA . GLU A 1 100 ? 6.528 17.064 -8.050 1.00 96.44 100 GLU A CA 1
ATOM 758 C C . GLU A 1 100 ? 7.121 16.396 -6.807 1.00 96.44 100 GLU A C 1
ATOM 760 O O . GLU A 1 100 ? 8.311 16.079 -6.769 1.00 96.44 100 GLU A O 1
ATOM 765 N N . ARG A 1 101 ? 6.274 16.097 -5.818 1.00 96.31 101 ARG A N 1
ATOM 766 C CA . ARG A 1 101 ? 6.697 15.396 -4.608 1.00 96.31 101 ARG A CA 1
ATOM 767 C C . ARG A 1 101 ? 7.107 13.960 -4.907 1.00 96.31 101 ARG A C 1
ATOM 769 O O . ARG A 1 101 ? 8.141 13.535 -4.415 1.00 96.31 101 ARG A O 1
ATOM 776 N N . PHE A 1 102 ? 6.378 13.250 -5.768 1.00 96.94 102 PHE A N 1
ATOM 777 C CA . PHE A 1 102 ? 6.794 11.930 -6.251 1.00 96.94 102 PHE A CA 1
ATOM 778 C C . PHE A 1 102 ? 8.211 11.952 -6.851 1.00 96.94 102 PHE A C 1
ATOM 780 O O . PHE A 1 102 ? 9.033 11.102 -6.511 1.00 96.94 102 PHE A O 1
ATOM 787 N N . GLN A 1 103 ? 8.524 12.929 -7.710 1.00 97.44 103 GLN A N 1
ATOM 788 C CA . GLN A 1 103 ? 9.862 13.052 -8.301 1.00 97.44 103 GLN A CA 1
ATOM 789 C C . GLN A 1 103 ? 10.932 13.308 -7.233 1.00 97.44 103 GLN A C 1
ATOM 791 O O . GLN A 1 103 ? 11.959 12.631 -7.229 1.00 97.44 103 GLN A O 1
ATOM 796 N N . SER A 1 104 ? 10.672 14.235 -6.306 1.00 97.38 104 SER A N 1
ATOM 797 C CA . SER A 1 104 ? 11.584 14.539 -5.197 1.00 97.38 104 SER A CA 1
ATOM 798 C C . SER A 1 104 ? 11.827 13.325 -4.293 1.00 97.38 104 SER A C 1
ATOM 800 O O . SER A 1 104 ? 12.984 13.000 -4.025 1.00 97.38 104 SER A O 1
ATOM 802 N N . SER A 1 105 ? 10.772 12.616 -3.882 1.00 97.50 105 SER A N 1
ATOM 803 C CA . SER A 1 105 ? 10.879 11.411 -3.052 1.00 97.50 105 SER A CA 1
ATOM 804 C C . SER A 1 105 ? 11.630 10.291 -3.769 1.00 97.50 105 SER A C 1
ATOM 806 O O . SER A 1 105 ? 12.460 9.625 -3.159 1.00 97.50 105 SER A O 1
ATOM 808 N N . ARG A 1 106 ? 11.405 10.092 -5.076 1.00 96.94 106 ARG A N 1
ATOM 809 C CA . ARG A 1 106 ? 12.125 9.065 -5.847 1.00 96.94 106 ARG A CA 1
ATOM 810 C C . ARG A 1 106 ? 13.625 9.344 -5.887 1.00 96.94 106 ARG A C 1
ATOM 812 O O . ARG A 1 106 ? 14.407 8.410 -5.746 1.00 96.94 106 ARG A O 1
ATOM 819 N N . THR A 1 107 ? 14.028 10.602 -6.065 1.00 97.00 107 THR A N 1
ATOM 820 C CA . THR A 1 107 ? 15.443 10.994 -5.991 1.00 97.00 107 THR A CA 1
ATOM 821 C C . THR A 1 107 ? 16.024 10.679 -4.614 1.00 97.00 107 THR A C 1
ATOM 823 O O . THR A 1 107 ? 17.038 9.993 -4.540 1.00 97.00 107 THR A O 1
ATOM 826 N N . ALA A 1 108 ? 15.343 11.074 -3.534 1.00 97.06 108 ALA A N 1
ATOM 827 C CA . ALA A 1 108 ? 15.807 10.815 -2.171 1.00 97.06 108 ALA A CA 1
ATOM 828 C C . ALA A 1 108 ? 15.932 9.311 -1.858 1.00 97.06 108 ALA A C 1
ATOM 830 O O . ALA A 1 108 ? 16.940 8.873 -1.312 1.00 97.06 108 ALA A O 1
ATOM 831 N N . TYR A 1 109 ? 14.953 8.488 -2.249 1.00 96.00 109 TYR A N 1
ATOM 832 C CA . TYR A 1 109 ? 15.043 7.037 -2.055 1.00 96.00 109 TYR A CA 1
ATOM 833 C C . TYR A 1 109 ? 16.173 6.399 -2.870 1.00 96.00 109 TYR A C 1
ATOM 835 O O . TYR A 1 109 ? 16.815 5.476 -2.378 1.00 96.00 109 TYR A O 1
ATOM 843 N N . ASN A 1 110 ? 16.446 6.883 -4.086 1.00 94.94 110 ASN A N 1
ATOM 844 C CA . ASN A 1 110 ? 17.595 6.413 -4.865 1.00 94.94 110 ASN A CA 1
ATOM 845 C C . ASN A 1 110 ? 18.920 6.705 -4.150 1.00 94.94 1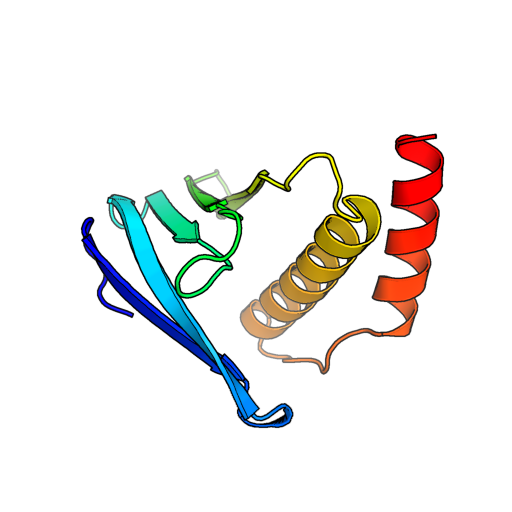10 ASN A C 1
ATOM 847 O O . ASN A 1 110 ? 19.786 5.837 -4.111 1.00 94.94 110 ASN A O 1
ATOM 851 N N . GLU A 1 111 ? 19.062 7.889 -3.553 1.00 95.69 111 GLU A N 1
ATOM 852 C CA . GLU A 1 111 ? 20.252 8.262 -2.775 1.00 95.69 111 GLU A CA 1
ATOM 853 C C . GLU A 1 111 ? 20.423 7.415 -1.504 1.00 95.69 111 GLU A C 1
ATOM 855 O O . GLU A 1 111 ? 21.547 7.205 -1.067 1.00 95.69 111 GLU A O 1
ATOM 860 N N . MET A 1 112 ? 19.334 6.911 -0.912 1.00 93.38 112 MET A N 1
ATOM 861 C CA . MET A 1 112 ? 19.389 6.043 0.274 1.00 93.38 112 MET A CA 1
ATOM 862 C C . MET A 1 112 ? 19.764 4.588 -0.035 1.00 93.38 112 MET A C 1
ATOM 864 O O . MET A 1 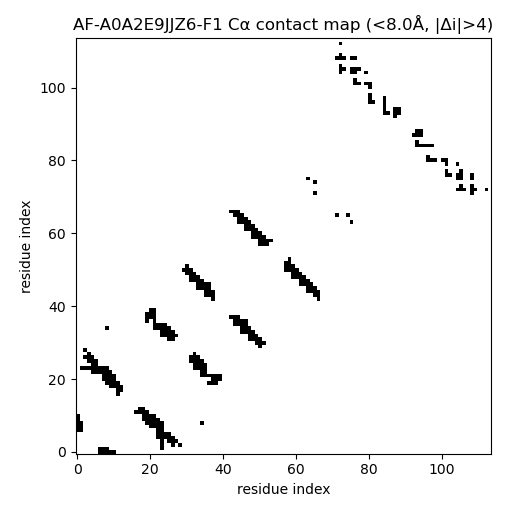112 ? 20.229 3.880 0.857 1.00 93.38 112 MET A O 1
ATOM 868 N N . ILE A 1 113 ? 19.463 4.115 -1.247 1.00 88.00 113 ILE A N 1
ATOM 869 C CA . ILE A 1 113 ? 19.665 2.717 -1.668 1.00 88.00 113 ILE A CA 1
ATOM 870 C C . ILE A 1 113 ? 21.019 2.536 -2.381 1.00 88.00 113 ILE A C 1
ATOM 872 O O . ILE A 1 113 ? 21.515 1.408 -2.456 1.00 88.00 113 ILE A O 1
ATOM 876 N N . GLY A 1 114 ? 21.597 3.623 -2.907 1.00 69.38 114 GLY A N 1
ATOM 877 C CA . GLY A 1 114 ? 22.940 3.669 -3.501 1.00 69.38 114 GLY A CA 1
ATOM 878 C C . GLY A 1 114 ? 24.065 3.745 -2.475 1.00 69.38 114 GLY A C 1
ATOM 879 O O . GLY A 1 114 ? 25.182 3.321 -2.846 1.00 69.38 114 GLY A O 1
#

Solvent-accessible surface area (backbone atoms only — not comparable to full-atom values): 6388 Å² total; per-residue (Å²): 104,43,98,35,60,74,23,50,34,61,47,76,41,79,93,77,71,48,70,35,57,26,42,18,74,39,54,44,90,90,39,35,41,25,31,39,73,30,40,86,90,50,74,71,21,44,43,35,43,38,48,42,84,46,98,93,50,72,49,76,47,80,48,78,47,69,57,88,91,51,67,54,27,54,52,52,15,51,50,52,35,49,51,53,33,49,52,31,41,75,74,74,52,70,58,72,84,48,62,71,56,27,55,54,41,23,52,54,40,45,67,74,75,105

Nearest PDB structures (foldseek):
  4fpw-assembly3_B  TM=8.247E-01  e=1.726E-03  Micromonospora echinospora
  2luz-assembly1_A  TM=8.084E-01  e=8.570E-03  Micromonospora echinospora
  4fpw-assembly3_A  TM=8.424E-01  e=1.519E-02  Micromonospora echinospora
  2il5-assembly1_A  TM=4.338E-01  e=7.544E-02  Staphylococcus aureus subsp. aureus USA300
  8h0h-assembly2_B  TM=4.932E-01  e=4.448E-01  Mycobacterium tuberculosis H37Rv

Radius of gyration: 15.09 Å; Cα contacts (8 Å, |Δi|>4): 186; chains: 1; bounding box: 37×34×40 Å